Protein AF-A0AAN7FB71-F1 (afdb_monomer_lite)

pLDDT: mean 73.24, std 22.81, range [31.92, 98.75]

Radius of gyration: 42.8 Å; chains: 1; bounding box: 85×49×136 Å

Structure (mmCIF, N/CA/C/O backbone):
data_AF-A0AAN7FB71-F1
#
_entry.id   AF-A0AAN7FB71-F1
#
loop_
_atom_site.group_PDB
_atom_site.id
_atom_site.type_symbol
_atom_site.label_atom_id
_atom_site.label_alt_id
_atom_site.label_comp_id
_atom_site.label_asym_id
_atom_site.label_entity_id
_atom_site.label_seq_id
_atom_site.pdbx_PDB_ins_code
_atom_site.Cartn_x
_atom_site.Cartn_y
_atom_site.Cartn_z
_atom_site.occupancy
_atom_site.B_iso_or_equiv
_atom_site.auth_seq_id
_atom_site.auth_comp_id
_atom_site.auth_asym_id
_atom_site.auth_atom_id
_atom_site.pdbx_PDB_model_num
ATOM 1 N N . MET A 1 1 ? 18.360 18.507 33.172 1.00 38.22 1 MET A N 1
ATOM 2 C CA . MET A 1 1 ? 19.198 18.431 31.958 1.00 38.22 1 MET A CA 1
ATOM 3 C C . MET A 1 1 ? 18.425 19.108 30.844 1.00 38.22 1 MET A C 1
ATOM 5 O O . MET A 1 1 ? 17.329 18.659 30.546 1.00 38.22 1 MET A O 1
ATOM 9 N N . ASN A 1 2 ? 18.957 20.218 30.333 1.00 41.84 2 ASN A N 1
ATOM 10 C CA . ASN A 1 2 ? 18.522 20.851 29.086 1.00 41.84 2 ASN A CA 1
ATOM 11 C C . ASN A 1 2 ? 19.069 20.066 27.888 1.00 41.84 2 ASN A C 1
ATOM 13 O O . ASN A 1 2 ? 20.168 19.528 28.014 1.00 41.84 2 ASN A O 1
ATOM 17 N N . ILE A 1 3 ? 18.325 20.081 26.776 1.00 42.59 3 ILE A N 1
ATOM 18 C CA . ILE A 1 3 ? 18.750 20.102 25.354 1.00 42.59 3 ILE A CA 1
ATOM 19 C C . ILE A 1 3 ? 17.437 20.123 24.542 1.00 42.59 3 ILE A C 1
ATOM 21 O O . ILE A 1 3 ? 16.641 19.196 24.638 1.00 42.59 3 ILE A O 1
ATOM 25 N N . ASP A 1 4 ? 16.986 21.324 24.163 1.00 40.19 4 ASP A N 1
ATOM 26 C CA . ASP A 1 4 ? 17.083 21.943 22.818 1.00 40.19 4 ASP A CA 1
ATOM 27 C C . ASP A 1 4 ? 15.972 21.435 21.877 1.00 40.19 4 ASP A C 1
ATOM 29 O O . ASP A 1 4 ? 15.922 20.263 21.532 1.00 40.19 4 ASP A O 1
ATOM 33 N N . LYS A 1 5 ? 14.914 22.219 21.618 1.00 46.44 5 LYS A N 1
ATOM 34 C CA . LYS A 1 5 ? 14.829 23.366 20.685 1.00 46.44 5 LYS A CA 1
ATOM 35 C C . LYS A 1 5 ? 15.002 22.916 19.229 1.00 46.44 5 LYS A C 1
ATOM 37 O O . LYS A 1 5 ? 16.103 22.536 18.865 1.00 46.44 5 LYS A O 1
ATOM 42 N N . VAL A 1 6 ? 13.942 23.060 18.419 1.00 39.25 6 VAL A N 1
ATOM 43 C CA . VAL A 1 6 ? 13.937 23.667 17.064 1.00 39.25 6 VAL A CA 1
ATOM 44 C C . VAL A 1 6 ? 12.492 23.699 16.511 1.00 39.25 6 VAL A C 1
ATOM 46 O O . VAL A 1 6 ? 11.899 22.673 16.205 1.00 39.25 6 VAL A O 1
ATOM 49 N N . THR A 1 7 ? 11.970 24.934 16.472 1.00 38.84 7 THR A N 1
ATOM 50 C CA . THR A 1 7 ? 11.004 25.565 15.540 1.00 38.84 7 THR A CA 1
ATOM 51 C C . THR A 1 7 ? 9.645 24.919 15.247 1.00 38.84 7 THR A C 1
ATOM 53 O O . THR A 1 7 ? 9.520 24.064 14.375 1.00 38.84 7 THR A O 1
ATOM 56 N N . GLU A 1 8 ? 8.614 25.492 15.878 1.00 36.41 8 GLU A N 1
ATOM 57 C CA . GLU A 1 8 ? 7.291 25.709 15.279 1.00 36.41 8 GLU A CA 1
ATOM 58 C C . GLU A 1 8 ? 7.409 26.698 14.108 1.00 36.41 8 GLU A C 1
ATOM 60 O O . GLU A 1 8 ? 7.998 27.770 14.265 1.00 36.41 8 GLU A O 1
ATOM 65 N N . ASP A 1 9 ? 6.831 26.343 12.962 1.00 36.66 9 ASP A N 1
ATOM 66 C CA . ASP A 1 9 ? 6.458 27.280 11.902 1.00 36.66 9 ASP A CA 1
ATOM 67 C C . ASP A 1 9 ? 4.937 27.164 11.734 1.00 36.66 9 ASP A C 1
ATOM 69 O O . ASP A 1 9 ? 4.402 26.084 11.468 1.00 36.66 9 ASP A O 1
ATOM 73 N N . THR A 1 10 ? 4.246 28.265 12.013 1.00 37.69 10 THR A N 1
ATOM 74 C CA . THR A 1 10 ? 2.787 28.380 12.117 1.00 37.69 10 THR A CA 1
ATOM 75 C C . THR A 1 10 ? 2.282 29.303 11.014 1.00 37.69 10 THR A C 1
ATOM 77 O O . THR A 1 10 ? 2.886 30.348 10.779 1.00 37.69 10 THR A O 1
ATOM 80 N N . ALA A 1 11 ? 1.093 28.970 10.489 1.00 34.91 11 ALA A N 1
ATOM 81 C CA . ALA A 1 11 ? 0.208 29.777 9.632 1.00 34.91 11 ALA A CA 1
ATOM 82 C C . ALA A 1 11 ? 0.559 29.744 8.129 1.00 34.91 11 ALA A C 1
ATOM 84 O O . ALA A 1 11 ? 1.715 29.819 7.745 1.00 34.91 11 ALA A O 1
ATOM 85 N N . ASP A 1 12 ? -0.362 29.688 7.172 1.00 34.50 12 ASP A N 1
ATOM 86 C CA . ASP A 1 12 ? -1.825 29.611 7.131 1.00 34.50 12 ASP A CA 1
ATOM 87 C C . ASP A 1 12 ? -2.181 29.405 5.644 1.00 34.50 12 ASP A C 1
ATOM 89 O O . ASP A 1 12 ? -1.415 29.842 4.780 1.00 34.50 12 ASP A O 1
ATOM 93 N N . GLY A 1 13 ? -3.342 28.833 5.309 1.00 32.97 13 GLY A N 1
ATOM 94 C CA . GLY A 1 13 ? -3.822 28.933 3.921 1.00 32.97 13 GLY A CA 1
ATOM 95 C C . GLY A 1 13 ? -4.709 27.822 3.380 1.00 32.97 13 GLY A C 1
ATOM 96 O O . GLY A 1 13 ? -4.460 27.323 2.286 1.00 32.97 13 GLY A O 1
ATOM 97 N N . THR A 1 14 ? -5.781 27.471 4.085 1.00 39.38 14 THR A N 1
ATOM 98 C CA . THR A 1 14 ? -6.936 26.812 3.446 1.00 39.38 14 THR A CA 1
ATOM 99 C C . THR A 1 14 ? -7.737 27.857 2.656 1.00 39.38 14 THR A C 1
ATOM 101 O O . THR A 1 14 ? -7.909 28.973 3.148 1.00 39.38 14 THR A O 1
ATOM 104 N N . PRO A 1 15 ? -8.367 27.489 1.528 1.00 39.28 15 PRO A N 1
ATOM 105 C CA . PRO A 1 15 ? -9.715 27.973 1.276 1.00 39.28 15 PRO A CA 1
ATOM 106 C C . PRO A 1 15 ? -10.697 26.812 1.140 1.00 39.28 15 PRO A C 1
ATOM 108 O O . PRO A 1 15 ? -10.549 25.893 0.339 1.00 39.28 15 PRO A O 1
ATOM 111 N N . ASN A 1 16 ? -11.712 26.906 1.987 1.00 34.50 16 ASN A N 1
ATOM 112 C CA . ASN A 1 16 ? -12.868 26.043 2.110 1.00 34.50 16 ASN A CA 1
ATOM 113 C C . ASN A 1 16 ? -13.888 26.301 0.980 1.00 34.50 16 ASN A C 1
ATOM 115 O O . ASN A 1 16 ? -14.091 27.447 0.580 1.00 34.50 16 ASN A O 1
ATOM 119 N N . LYS A 1 17 ? -14.633 25.235 0.657 1.00 38.91 17 LYS A N 1
ATOM 120 C CA . LYS A 1 17 ? -16.044 25.202 0.228 1.00 38.91 17 LYS A CA 1
ATOM 121 C C . LYS A 1 17 ? -16.361 25.321 -1.269 1.00 38.91 17 LYS A C 1
ATOM 123 O O . LYS A 1 17 ? -16.368 26.412 -1.825 1.00 38.91 17 LYS A O 1
ATOM 128 N N . GLN A 1 18 ? -16.830 24.208 -1.844 1.00 33.72 18 GLN A N 1
ATOM 129 C CA . GLN A 1 18 ? -18.228 24.074 -2.287 1.00 33.72 18 GLN A CA 1
ATOM 130 C C . GLN A 1 18 ? -18.602 22.594 -2.506 1.00 33.72 18 GLN A C 1
ATOM 132 O O . GLN A 1 18 ? -17.902 21.862 -3.199 1.00 33.72 18 GLN A O 1
ATOM 137 N N . GLU A 1 19 ? -19.689 22.180 -1.853 1.00 36.22 19 GLU A N 1
ATOM 138 C CA . GLU A 1 19 ? -20.333 20.863 -1.922 1.00 36.22 19 GLU A CA 1
ATOM 139 C C . GLU A 1 19 ? -21.148 20.704 -3.225 1.00 36.22 19 GLU A C 1
ATOM 141 O O . GLU A 1 19 ? -21.900 21.608 -3.580 1.00 36.22 19 GLU A O 1
ATOM 146 N N . GLU A 1 20 ? -20.939 19.559 -3.892 1.00 36.47 20 GLU A N 1
ATOM 147 C CA . GLU A 1 20 ? -21.869 18.624 -4.576 1.00 36.47 20 GLU A CA 1
ATOM 148 C C . GLU A 1 20 ? -23.082 19.112 -5.422 1.00 36.47 20 GLU A C 1
ATOM 150 O O . GLU A 1 20 ? -23.773 20.074 -5.094 1.00 36.47 20 GLU A O 1
ATOM 155 N N . PRO A 1 21 ? -23.403 18.391 -6.523 1.00 38.28 21 PRO A N 1
ATOM 156 C CA . PRO A 1 21 ? -24.260 17.212 -6.365 1.00 38.28 21 PRO A CA 1
ATOM 157 C C . PRO A 1 21 ? -23.782 15.942 -7.085 1.00 38.28 21 PRO A C 1
ATOM 159 O O . PRO A 1 21 ? -23.368 15.951 -8.245 1.00 38.28 21 PRO A O 1
ATOM 162 N N . LEU A 1 22 ? -23.943 14.844 -6.348 1.00 42.88 22 LEU A N 1
ATOM 163 C CA . LEU A 1 22 ? -24.247 13.478 -6.767 1.00 42.88 22 LEU A CA 1
ATOM 164 C C . LEU A 1 22 ? -24.904 13.385 -8.166 1.00 42.88 22 LEU A C 1
ATOM 166 O O . LEU A 1 22 ? -26.004 13.898 -8.376 1.00 42.88 22 LEU A O 1
ATOM 170 N N . ILE A 1 23 ? -24.262 12.676 -9.101 1.00 31.92 23 ILE A N 1
ATOM 171 C CA . ILE A 1 23 ? -24.917 12.136 -10.300 1.00 31.92 23 ILE A CA 1
ATOM 172 C C . ILE A 1 23 ? -24.751 10.619 -10.270 1.00 31.92 23 ILE A C 1
ATOM 174 O O . ILE A 1 23 ? -23.651 10.084 -10.390 1.00 31.92 23 ILE A O 1
ATOM 178 N N . GLU A 1 24 ? -25.891 9.969 -10.066 1.00 34.81 24 GLU A N 1
ATOM 179 C CA . GLU A 1 24 ? -26.141 8.540 -10.200 1.00 34.81 24 GLU A CA 1
ATOM 180 C C . GLU A 1 24 ? -25.687 7.982 -11.556 1.00 34.81 24 GLU A C 1
ATOM 182 O O . GLU A 1 24 ? -25.848 8.609 -12.603 1.00 34.81 24 GLU A O 1
ATOM 187 N N . GLU A 1 25 ? -25.144 6.767 -11.472 1.00 45.75 25 GLU A N 1
ATOM 188 C CA . GLU A 1 25 ? -24.952 5.751 -12.506 1.00 45.75 25 GLU A CA 1
ATOM 189 C C . GLU A 1 25 ? -25.093 6.161 -13.979 1.00 45.75 25 GLU A C 1
ATOM 191 O O . GLU A 1 25 ? -26.185 6.335 -14.525 1.00 45.75 25 GLU A O 1
ATOM 196 N N . LYS A 1 26 ? -23.981 6.011 -14.703 1.00 37.88 26 LYS A N 1
ATOM 197 C CA . LYS A 1 26 ? -24.044 5.364 -16.011 1.00 37.88 26 LYS A CA 1
ATOM 198 C C . LYS A 1 26 ? -22.823 4.488 -16.229 1.00 37.88 26 LYS A C 1
ATOM 200 O O . LYS A 1 26 ? -21.703 4.967 -16.376 1.00 37.88 26 LYS A O 1
ATOM 205 N N . ALA A 1 27 ? -23.076 3.186 -16.285 1.00 47.25 27 ALA A N 1
ATOM 206 C CA . ALA A 1 27 ? -22.166 2.133 -16.714 1.00 47.25 27 ALA A CA 1
ATOM 207 C C . ALA A 1 27 ? -21.764 2.281 -18.202 1.00 47.25 27 ALA A C 1
ATOM 209 O O . ALA A 1 27 ? -22.043 1.408 -19.019 1.00 47.25 27 ALA A O 1
ATOM 210 N N . GLN A 1 28 ? -21.151 3.409 -18.576 1.00 44.38 28 GLN A N 1
ATOM 211 C CA . GLN A 1 28 ? -20.664 3.686 -19.935 1.00 44.38 28 GLN A CA 1
ATOM 212 C C . GLN A 1 28 ? -19.147 3.928 -20.003 1.00 44.38 28 GLN A C 1
ATOM 214 O O . GLN A 1 28 ? -18.588 3.903 -21.094 1.00 44.38 28 GLN A O 1
ATOM 219 N N . ASP A 1 29 ? -18.458 4.083 -18.869 1.00 48.03 29 ASP A N 1
ATOM 220 C CA . ASP A 1 29 ? -17.053 4.528 -18.860 1.00 48.03 29 ASP A CA 1
ATOM 221 C C . ASP A 1 29 ? -16.023 3.376 -18.854 1.00 48.03 29 ASP A C 1
ATOM 223 O O . ASP A 1 29 ? -14.838 3.544 -19.156 1.00 48.03 29 ASP A O 1
ATOM 227 N N . SER A 1 30 ? -16.460 2.148 -18.565 1.00 54.56 30 SER A N 1
ATOM 228 C CA . SER A 1 30 ? -15.583 0.969 -18.581 1.00 54.56 30 SER A CA 1
ATOM 229 C C . SER A 1 30 ? -15.221 0.529 -20.003 1.00 54.56 30 SER A C 1
ATOM 231 O O . SER A 1 30 ? -14.120 0.032 -20.236 1.00 54.56 30 SER A O 1
ATOM 233 N N . THR A 1 31 ? -16.111 0.742 -20.978 1.00 53.38 31 THR A N 1
ATOM 234 C CA . THR A 1 31 ? -15.874 0.359 -22.378 1.00 53.38 31 THR A CA 1
ATOM 235 C C . THR A 1 31 ? -14.941 1.343 -23.080 1.00 53.38 31 THR A C 1
ATOM 237 O O . THR A 1 31 ? -14.039 0.922 -23.802 1.00 53.38 31 THR A O 1
ATOM 240 N N . GLU A 1 32 ? -15.087 2.646 -22.830 1.00 55.19 32 GLU A N 1
ATOM 241 C CA . GLU A 1 32 ? -14.226 3.668 -23.438 1.00 55.19 32 GLU A CA 1
ATOM 242 C C . GLU A 1 32 ? -12.811 3.653 -22.847 1.00 55.19 32 GLU A C 1
ATOM 244 O O . GLU A 1 32 ? -11.827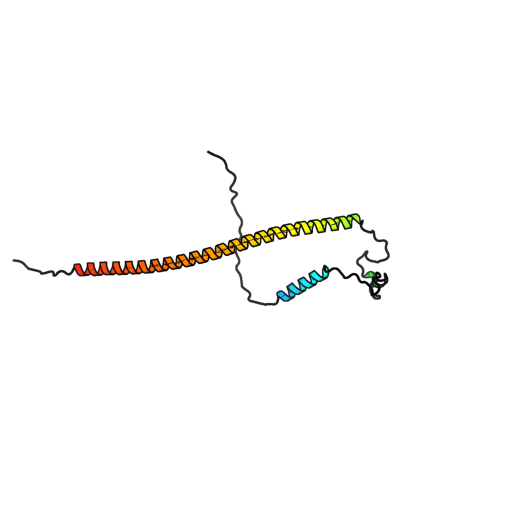 3.703 -23.590 1.00 55.19 32 GLU A O 1
ATOM 249 N N . SER A 1 33 ? -12.679 3.488 -21.527 1.00 58.16 33 SER A N 1
ATOM 250 C CA . SER A 1 33 ? -11.372 3.328 -20.875 1.00 58.16 33 SER A CA 1
ATOM 251 C C . SER A 1 33 ? -10.662 2.029 -21.289 1.00 58.16 33 SER A C 1
ATOM 253 O O . SER A 1 33 ? -9.449 2.044 -21.522 1.00 58.16 33 SER A O 1
ATOM 255 N N . SER A 1 34 ? -11.405 0.930 -21.476 1.00 63.25 34 SER A N 1
ATOM 256 C CA . SER A 1 34 ? -10.889 -0.340 -22.008 1.00 63.25 34 SER A CA 1
ATOM 257 C C . SER A 1 34 ? -10.424 -0.207 -23.462 1.00 63.25 34 SER A C 1
ATOM 259 O O . SER A 1 34 ? -9.284 -0.559 -23.763 1.00 63.25 34 SER A O 1
ATOM 261 N N . MET A 1 35 ? -11.218 0.418 -24.339 1.00 61.81 35 MET A N 1
ATOM 262 C CA . MET A 1 35 ? -10.834 0.664 -25.735 1.00 61.81 35 MET A CA 1
ATOM 263 C C . MET A 1 35 ? -9.634 1.611 -25.864 1.00 61.81 35 MET A C 1
ATOM 265 O O . MET A 1 35 ? -8.763 1.406 -26.711 1.00 61.81 35 MET A O 1
ATOM 269 N N . LEU A 1 36 ? -9.540 2.644 -25.019 1.00 59.69 36 LEU A N 1
ATOM 270 C CA . LEU A 1 36 ? -8.367 3.520 -24.968 1.00 59.69 36 LEU A CA 1
ATOM 271 C C . LEU A 1 36 ? -7.126 2.787 -24.448 1.00 59.69 36 LEU A C 1
ATOM 273 O O . LEU A 1 36 ? -6.020 3.093 -24.894 1.00 59.69 36 LEU A O 1
ATOM 277 N N . SER A 1 37 ? -7.292 1.847 -23.517 1.00 74.81 37 SER A N 1
ATOM 278 C CA . SER A 1 37 ? -6.216 1.000 -22.996 1.00 74.81 37 SER A CA 1
ATOM 279 C C . SER A 1 37 ? -5.726 0.010 -24.053 1.00 74.81 37 SER A C 1
ATOM 281 O O . SER A 1 37 ? -4.525 -0.050 -24.309 1.00 74.81 37 SER A O 1
ATOM 283 N N . GLU A 1 38 ? -6.629 -0.682 -24.751 1.00 78.94 38 GLU A N 1
ATOM 284 C CA . GLU A 1 38 ? -6.296 -1.584 -25.862 1.00 78.94 38 GLU A CA 1
ATOM 285 C C . GLU A 1 38 ? -5.627 -0.839 -27.016 1.00 78.94 38 GLU A C 1
ATOM 287 O O . GLU A 1 38 ? -4.572 -1.254 -27.494 1.00 78.94 38 GLU A O 1
ATOM 292 N N . ARG A 1 39 ? -6.162 0.323 -27.410 1.00 74.00 39 ARG A N 1
ATOM 293 C CA . ARG A 1 39 ? -5.558 1.152 -28.458 1.00 74.00 39 ARG A CA 1
ATOM 294 C C . ARG A 1 39 ? -4.174 1.664 -28.063 1.00 74.00 39 ARG A C 1
ATOM 296 O O . ARG A 1 39 ? -3.298 1.743 -28.917 1.00 74.00 39 ARG A O 1
ATOM 303 N N . ARG A 1 40 ? -3.954 2.009 -26.788 1.00 78.56 40 ARG A N 1
ATOM 304 C CA . ARG A 1 40 ? -2.618 2.366 -26.285 1.00 78.56 40 ARG A CA 1
ATOM 305 C C . ARG A 1 40 ? -1.689 1.155 -26.284 1.00 78.56 40 ARG A C 1
ATOM 307 O O . ARG A 1 40 ? -0.557 1.296 -26.726 1.00 78.56 40 ARG A O 1
ATOM 314 N N . LYS A 1 41 ? -2.154 -0.024 -25.860 1.00 76.75 41 LYS A N 1
ATOM 315 C CA . LYS A 1 41 ? -1.365 -1.267 -25.869 1.00 76.75 41 LYS A CA 1
ATOM 316 C C . LYS A 1 41 ? -0.948 -1.682 -27.283 1.00 76.75 41 LYS A C 1
ATOM 318 O O . LYS A 1 41 ? 0.225 -1.977 -27.481 1.00 76.75 41 LYS A O 1
ATOM 323 N N . ALA A 1 42 ? -1.838 -1.581 -28.269 1.00 76.62 42 ALA A N 1
ATOM 324 C CA . ALA A 1 42 ? -1.553 -1.919 -29.668 1.00 76.62 42 ALA A CA 1
ATOM 325 C C . ALA A 1 42 ? -0.459 -1.042 -30.315 1.00 76.62 42 ALA A C 1
ATOM 327 O O . ALA A 1 42 ? 0.165 -1.448 -31.289 1.00 76.62 42 ALA A O 1
ATOM 328 N N . LEU A 1 43 ? -0.194 0.159 -29.783 1.00 75.56 43 LEU A N 1
ATOM 329 C CA . LEU A 1 43 ? 0.888 1.027 -30.271 1.00 75.56 43 LEU A CA 1
ATOM 330 C C . LEU A 1 43 ? 2.278 0.597 -29.788 1.00 75.56 43 LEU A C 1
ATOM 332 O O . LEU A 1 43 ? 3.277 0.980 -30.397 1.00 75.56 43 LEU A O 1
ATOM 336 N N . PHE A 1 44 ? 2.343 -0.153 -28.689 1.00 72.00 44 PHE A N 1
ATOM 337 C CA . PHE A 1 44 ? 3.592 -0.626 -28.090 1.00 72.00 44 PHE A CA 1
ATOM 338 C C . PHE A 1 44 ? 3.759 -2.144 -28.196 1.00 72.00 44 PHE A C 1
ATOM 340 O O . PHE A 1 44 ? 4.801 -2.667 -27.801 1.00 72.00 44 PHE A O 1
ATOM 347 N N . GLU A 1 45 ? 2.764 -2.846 -28.740 1.00 77.50 45 GLU A N 1
ATOM 348 C CA . GLU A 1 45 ? 2.889 -4.247 -29.109 1.00 77.50 45 GLU A CA 1
ATOM 349 C C . GLU A 1 45 ? 3.965 -4.385 -30.200 1.00 77.50 45 GLU A C 1
ATOM 351 O O . GLU A 1 45 ? 3.911 -3.677 -31.214 1.00 77.50 45 GLU A O 1
ATOM 356 N N . PRO A 1 46 ? 4.989 -5.235 -29.996 1.00 70.81 46 PRO A N 1
ATOM 357 C CA . PRO A 1 46 ? 6.042 -5.416 -30.980 1.00 70.81 46 PRO A CA 1
ATOM 358 C C . PRO A 1 46 ? 5.444 -5.873 -32.309 1.00 70.81 46 PRO A C 1
ATOM 360 O O . PRO A 1 46 ? 4.909 -6.974 -32.401 1.00 70.81 46 PRO A O 1
ATOM 363 N N . LEU A 1 47 ? 5.550 -5.029 -33.341 1.00 64.06 47 LEU A N 1
ATOM 364 C CA . LEU A 1 47 ? 5.121 -5.393 -34.688 1.00 64.06 47 LEU A CA 1
ATOM 365 C C . LEU A 1 47 ? 5.824 -6.687 -35.086 1.00 64.06 47 LEU A C 1
ATOM 367 O O . LEU A 1 47 ? 7.060 -6.751 -35.072 1.00 64.06 47 LEU A O 1
ATOM 371 N N . GLU A 1 48 ? 5.035 -7.705 -35.425 1.00 69.69 48 GLU A N 1
ATOM 372 C CA . GLU A 1 48 ? 5.590 -8.992 -35.808 1.00 69.69 48 GLU A CA 1
ATOM 373 C C . GLU A 1 48 ? 6.588 -8.802 -36.957 1.00 69.69 48 GLU A C 1
ATOM 375 O O . GLU A 1 48 ? 6.311 -8.066 -37.917 1.00 69.69 48 GLU A O 1
ATOM 380 N N . PRO A 1 49 ? 7.771 -9.438 -36.888 1.00 57.75 49 PRO A N 1
ATOM 381 C CA . PRO A 1 49 ? 8.680 -9.452 -38.013 1.00 57.75 49 PRO A CA 1
ATOM 382 C C . PRO A 1 49 ? 7.934 -10.064 -39.195 1.00 57.75 49 PRO A C 1
ATOM 384 O O . PRO A 1 49 ? 7.625 -11.251 -39.183 1.00 57.75 49 PRO A O 1
ATOM 387 N N . VAL A 1 50 ? 7.635 -9.255 -40.212 1.00 58.19 50 VAL A N 1
ATOM 388 C CA . VAL A 1 50 ? 7.006 -9.734 -41.445 1.00 58.19 50 VAL A CA 1
ATOM 389 C C . VAL A 1 50 ? 7.995 -10.704 -42.089 1.00 58.19 50 VAL A C 1
ATOM 391 O O . VAL A 1 50 ? 8.929 -10.294 -42.768 1.00 58.19 50 VAL A O 1
ATOM 394 N N . MET A 1 51 ? 7.880 -11.994 -41.792 1.00 53.06 51 MET A N 1
ATOM 395 C CA . MET A 1 51 ? 8.652 -13.058 -42.417 1.00 53.06 51 MET A CA 1
ATOM 396 C C . MET A 1 51 ? 7.743 -13.659 -43.476 1.00 53.06 51 MET A C 1
ATOM 398 O O . MET A 1 51 ? 6.642 -14.115 -43.182 1.00 53.06 51 MET A O 1
ATOM 402 N N . ASN A 1 52 ? 8.177 -13.645 -44.734 1.00 56.53 52 ASN A N 1
ATOM 403 C CA . ASN A 1 52 ? 7.511 -14.486 -45.718 1.00 56.53 52 ASN A CA 1
ATOM 404 C C . ASN A 1 52 ? 7.792 -15.963 -45.380 1.00 56.53 52 ASN A C 1
ATOM 406 O O . ASN A 1 52 ? 8.761 -16.285 -44.691 1.00 56.53 52 ASN A O 1
ATOM 410 N N . ILE A 1 53 ? 6.944 -16.856 -45.891 1.00 58.97 53 ILE A N 1
ATOM 411 C CA . ILE A 1 53 ? 6.938 -18.319 -45.687 1.00 58.97 53 ILE A CA 1
ATOM 412 C C . ILE A 1 53 ? 8.289 -19.044 -45.884 1.00 58.97 53 ILE A C 1
ATOM 414 O O . ILE A 1 53 ? 8.406 -20.213 -45.539 1.00 58.97 53 ILE A O 1
ATOM 418 N N . ASN A 1 54 ? 9.319 -18.359 -46.392 1.00 54.62 54 ASN A N 1
ATOM 419 C CA . ASN A 1 54 ? 10.662 -18.893 -46.623 1.00 54.62 54 ASN A CA 1
ATOM 420 C C . ASN A 1 54 ? 11.724 -18.343 -45.647 1.00 54.62 54 ASN A C 1
ATOM 422 O O . ASN A 1 54 ? 12.919 -18.499 -45.893 1.00 54.62 54 ASN A O 1
ATOM 426 N N . GLY A 1 55 ? 11.328 -17.650 -44.572 1.00 60.91 55 GLY A N 1
ATOM 427 C CA . GLY A 1 55 ? 12.249 -17.137 -43.549 1.00 60.91 55 GLY A CA 1
ATOM 428 C C . GLY A 1 55 ? 13.203 -16.035 -44.034 1.00 60.91 55 GLY A C 1
ATOM 429 O O . GLY A 1 55 ? 14.160 -15.690 -43.339 1.00 60.91 55 GLY A O 1
ATOM 430 N N . ARG A 1 56 ? 12.966 -15.461 -45.223 1.00 60.22 56 ARG A N 1
ATOM 431 C CA . ARG A 1 56 ? 13.777 -14.384 -45.803 1.00 60.22 56 ARG A CA 1
ATOM 432 C C . ARG A 1 56 ? 13.100 -13.043 -45.530 1.00 60.22 56 ARG A C 1
ATOM 434 O O . ARG A 1 56 ? 11.899 -12.894 -45.720 1.00 60.22 56 ARG A O 1
ATOM 441 N N . ARG A 1 57 ? 13.873 -12.031 -45.124 1.00 55.97 57 ARG A N 1
ATOM 442 C CA . ARG A 1 57 ? 13.370 -10.652 -44.990 1.00 55.97 57 ARG A CA 1
ATOM 443 C C . ARG A 1 57 ? 12.615 -10.261 -46.280 1.00 55.97 57 ARG A C 1
ATOM 445 O O . ARG A 1 57 ? 13.179 -10.488 -47.357 1.00 55.97 57 ARG A O 1
ATOM 452 N N . PRO A 1 58 ? 11.379 -9.730 -46.212 1.00 55.75 58 PRO A N 1
ATOM 453 C CA . PRO A 1 58 ? 10.628 -9.305 -47.386 1.00 55.75 58 PRO A CA 1
ATOM 454 C C . PRO A 1 58 ? 11.497 -8.391 -48.243 1.00 55.75 58 PRO A C 1
ATOM 456 O O . PRO A 1 58 ? 12.206 -7.530 -47.712 1.00 55.75 58 PRO A O 1
ATOM 459 N N . SER A 1 59 ? 11.492 -8.615 -49.559 1.00 55.22 59 SER A N 1
ATOM 460 C CA . SER A 1 59 ? 12.196 -7.744 -50.501 1.00 55.22 59 SER A CA 1
ATOM 461 C C . SER A 1 59 ? 11.764 -6.291 -50.275 1.00 55.22 59 SER A C 1
ATOM 463 O O . SER A 1 59 ? 10.611 -6.035 -49.928 1.00 55.22 59 SER A O 1
ATOM 465 N N . ALA A 1 60 ? 12.687 -5.346 -50.485 1.00 55.94 60 ALA A N 1
ATOM 466 C CA . ALA A 1 60 ? 12.521 -3.911 -50.209 1.00 55.94 60 ALA A CA 1
ATOM 467 C C . ALA A 1 60 ? 11.287 -3.255 -50.871 1.00 55.94 60 ALA A C 1
ATOM 469 O O . ALA A 1 60 ? 10.931 -2.135 -50.526 1.00 55.94 60 ALA A O 1
ATOM 470 N N . GLU A 1 61 ? 10.629 -3.969 -51.780 1.00 56.25 61 GLU A N 1
ATOM 471 C CA . GLU A 1 61 ? 9.397 -3.613 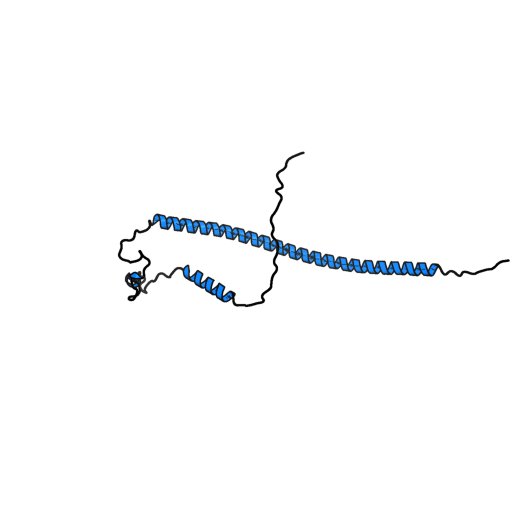-52.480 1.00 56.25 61 GLU A CA 1
ATOM 472 C C . GLU A 1 61 ? 8.146 -3.650 -51.579 1.00 56.25 61 GLU A C 1
ATOM 474 O O . GLU A 1 61 ? 7.233 -2.863 -51.781 1.00 56.25 61 GLU A O 1
ATOM 479 N N . SER A 1 62 ? 8.126 -4.476 -50.520 1.00 57.34 62 SER A N 1
ATOM 480 C CA . SER A 1 62 ? 7.038 -4.495 -49.517 1.00 57.34 62 SER A CA 1
ATOM 481 C C . SER A 1 62 ? 7.124 -3.347 -48.501 1.00 57.34 62 SER A C 1
ATOM 483 O O . SER A 1 62 ? 6.178 -3.120 -47.752 1.00 57.34 62 SER A O 1
ATOM 485 N N . LEU A 1 63 ? 8.272 -2.665 -48.434 1.00 57.53 63 LEU A N 1
ATOM 486 C CA . LEU A 1 63 ? 8.486 -1.469 -47.611 1.00 57.53 63 LEU A CA 1
ATOM 487 C C . LEU A 1 63 ? 8.215 -0.181 -48.398 1.00 57.53 63 LEU A C 1
ATOM 489 O O . LEU A 1 63 ? 8.378 0.914 -47.856 1.00 57.53 63 LEU A O 1
ATOM 493 N N . LEU A 1 64 ? 7.860 -0.302 -49.679 1.00 60.28 64 LEU A N 1
ATOM 494 C CA . LEU A 1 64 ? 7.416 0.833 -50.463 1.00 60.28 64 LEU A CA 1
ATOM 495 C C . LEU A 1 64 ? 6.000 1.194 -50.020 1.00 60.28 64 LEU A C 1
ATOM 497 O O . LEU A 1 64 ? 5.195 0.305 -49.726 1.00 60.28 64 LEU A O 1
ATOM 501 N N . PRO A 1 65 ? 5.687 2.492 -49.930 1.00 62.72 65 PRO A N 1
ATOM 502 C CA . PRO A 1 65 ? 4.322 2.889 -49.671 1.00 62.72 65 PRO A CA 1
ATOM 503 C C . PRO A 1 65 ? 3.416 2.393 -50.818 1.00 62.72 65 PRO A C 1
ATOM 505 O O . PRO A 1 65 ? 3.918 2.117 -51.914 1.00 62.72 65 PRO A O 1
ATOM 508 N N . PRO A 1 66 ? 2.098 2.251 -50.576 1.00 67.12 66 PRO A N 1
ATOM 509 C CA . PRO A 1 66 ? 1.143 1.818 -51.591 1.00 67.12 66 PRO A CA 1
ATOM 510 C C . PRO A 1 66 ? 1.334 2.579 -52.913 1.00 67.12 66 PRO A C 1
ATOM 512 O O . PRO A 1 66 ? 1.713 3.747 -52.873 1.00 67.12 66 PRO A O 1
ATOM 515 N N . PRO A 1 67 ? 1.063 1.965 -54.076 1.00 65.00 67 PRO A N 1
ATOM 516 C CA . PRO A 1 67 ? 1.323 2.569 -55.389 1.00 65.00 67 PRO A CA 1
ATOM 517 C C . PRO A 1 67 ? 0.630 3.927 -55.610 1.00 65.00 67 PRO A C 1
ATOM 519 O O . PRO A 1 67 ? 1.119 4.733 -56.397 1.00 65.00 67 PRO A O 1
ATOM 522 N N . ASP A 1 68 ? -0.441 4.208 -54.863 1.00 66.19 68 ASP A N 1
ATOM 523 C CA . ASP A 1 68 ? -1.184 5.475 -54.895 1.00 66.19 68 ASP A CA 1
ATOM 524 C C . ASP A 1 68 ? -0.694 6.500 -53.850 1.00 66.19 68 ASP A C 1
ATOM 526 O O . ASP A 1 68 ? -1.280 7.571 -53.681 1.00 66.19 68 ASP A O 1
ATOM 530 N N . PHE A 1 69 ? 0.360 6.181 -53.096 1.00 67.94 69 PHE A N 1
ATOM 531 C CA . PHE A 1 69 ? 0.899 7.050 -52.060 1.00 67.94 69 PHE A CA 1
ATOM 532 C C . PHE A 1 69 ? 1.808 8.113 -52.675 1.00 67.94 69 PHE A C 1
ATOM 534 O O . PHE A 1 69 ? 2.968 7.865 -53.022 1.00 67.94 69 PHE A O 1
ATOM 541 N N . ASP A 1 70 ? 1.279 9.330 -52.775 1.00 69.44 70 ASP A N 1
ATOM 542 C CA . ASP A 1 70 ? 2.056 10.473 -53.228 1.00 69.44 70 ASP A CA 1
ATOM 543 C C . ASP A 1 70 ? 3.195 10.759 -52.236 1.00 69.44 70 ASP A C 1
ATOM 545 O O . ASP A 1 70 ? 3.002 11.045 -51.051 1.00 69.44 70 ASP A O 1
ATOM 549 N N . SER A 1 71 ? 4.425 10.697 -52.742 1.00 65.81 71 SER A N 1
ATOM 550 C CA . SER A 1 71 ? 5.634 10.972 -51.969 1.00 65.81 71 SER A CA 1
ATOM 551 C C . SER A 1 71 ? 5.688 12.417 -51.449 1.00 65.81 71 SER A C 1
ATOM 553 O O . SER A 1 71 ? 6.498 12.715 -50.570 1.00 65.81 71 SER A O 1
ATOM 555 N N . THR A 1 72 ? 4.845 13.322 -51.957 1.00 66.81 72 THR A N 1
ATOM 556 C CA . THR A 1 72 ? 4.706 14.691 -51.440 1.00 66.81 72 THR A CA 1
ATOM 557 C C . THR A 1 72 ? 3.927 1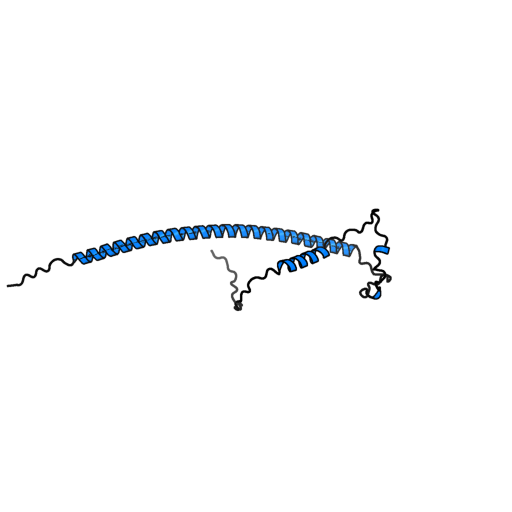4.779 -50.120 1.00 66.81 72 THR A C 1
ATOM 559 O O . THR A 1 72 ? 4.099 15.758 -49.392 1.00 66.81 72 THR A O 1
ATOM 562 N N . ASN A 1 73 ? 3.165 13.742 -49.747 1.00 70.81 73 ASN A N 1
ATOM 563 C CA . ASN A 1 73 ? 2.433 13.671 -48.474 1.00 70.81 73 ASN A CA 1
ATOM 564 C C . ASN A 1 73 ? 3.325 13.335 -47.271 1.00 70.81 73 ASN A C 1
ATOM 566 O O . ASN A 1 73 ? 2.890 13.424 -46.121 1.00 70.81 73 ASN A O 1
ATOM 570 N N . TYR A 1 74 ? 4.579 12.954 -47.511 1.00 66.19 74 TYR A N 1
ATOM 571 C CA . TYR A 1 74 ? 5.553 12.763 -46.450 1.00 66.19 74 TYR A CA 1
ATOM 572 C C . TYR A 1 74 ? 5.844 14.093 -45.732 1.00 66.19 74 TYR A C 1
ATOM 574 O O . TYR A 1 74 ? 6.046 15.116 -46.395 1.00 66.19 74 TYR A O 1
ATOM 582 N N . PRO A 1 75 ? 5.951 14.102 -44.387 1.00 69.50 75 PRO A N 1
ATOM 583 C CA . PRO A 1 75 ? 6.412 15.275 -43.651 1.00 69.50 75 PRO A CA 1
ATOM 584 C C . PRO A 1 75 ? 7.693 15.830 -44.281 1.00 69.50 75 PRO A C 1
ATOM 586 O O . PRO A 1 75 ? 8.572 15.061 -44.678 1.00 69.50 75 PRO A O 1
ATOM 589 N N . LYS A 1 76 ? 7.825 17.156 -44.402 1.00 63.38 76 LYS A N 1
ATOM 590 C CA . LYS A 1 76 ? 9.000 17.785 -45.035 1.00 63.38 76 LYS A CA 1
ATOM 591 C C . LYS A 1 76 ? 10.301 17.156 -44.492 1.00 63.38 76 LYS A C 1
ATOM 593 O O . LYS A 1 76 ? 10.602 17.276 -43.310 1.00 63.38 76 LYS A O 1
ATOM 598 N N . GLY A 1 77 ? 11.053 16.457 -45.355 1.00 63.66 77 GLY A N 1
ATOM 599 C CA . GLY A 1 77 ? 12.275 15.702 -45.000 1.00 63.66 77 GLY A CA 1
ATOM 600 C C . GLY A 1 77 ? 12.164 14.165 -45.052 1.00 63.66 77 GLY A C 1
ATOM 601 O O . GLY A 1 77 ? 13.186 13.474 -45.020 1.00 63.66 77 GLY A O 1
ATOM 602 N N . TRP A 1 78 ? 10.951 13.626 -45.204 1.00 59.91 78 TRP A N 1
ATOM 603 C CA . TRP A 1 78 ? 10.645 12.188 -45.254 1.00 59.91 78 TRP A CA 1
ATOM 604 C C . TRP A 1 78 ? 10.520 11.602 -46.672 1.00 59.91 78 TRP A C 1
ATOM 606 O O . TRP A 1 78 ? 10.332 10.394 -46.818 1.00 59.91 78 TRP A O 1
ATOM 616 N N . LEU A 1 79 ? 10.760 12.395 -47.719 1.00 60.22 79 LEU A N 1
ATOM 617 C CA . LEU A 1 79 ? 10.946 11.881 -49.082 1.00 60.22 79 LEU A CA 1
ATOM 618 C C . LEU A 1 79 ? 12.171 10.960 -49.148 1.00 60.22 79 LEU A C 1
ATOM 620 O O . LEU A 1 79 ? 13.297 11.380 -48.847 1.00 60.22 79 LEU A O 1
ATOM 624 N N . ILE A 1 80 ? 11.943 9.682 -49.456 1.00 59.88 80 ILE A N 1
ATOM 625 C CA . ILE A 1 80 ? 12.998 8.699 -49.720 1.00 59.88 80 ILE A CA 1
ATOM 626 C C . ILE A 1 80 ? 13.716 9.158 -51.004 1.00 59.88 80 ILE A C 1
ATOM 628 O O . ILE A 1 80 ? 13.071 9.414 -52.013 1.00 59.88 80 ILE A O 1
ATOM 632 N N . GLY A 1 81 ? 15.034 9.374 -50.955 1.00 58.06 81 GLY A N 1
ATOM 633 C CA . GLY A 1 81 ? 15.816 9.812 -52.128 1.00 58.06 81 GLY A CA 1
ATOM 634 C C . GLY A 1 81 ? 16.799 10.961 -51.881 1.00 58.06 81 GLY A C 1
ATOM 635 O O . GLY A 1 81 ? 17.775 11.095 -52.614 1.00 58.06 81 GLY A O 1
ATOM 636 N N . LYS A 1 82 ? 16.632 11.750 -50.809 1.00 65.00 82 LYS A N 1
ATOM 637 C CA . LYS A 1 82 ? 17.661 12.702 -50.346 1.00 65.00 82 LYS A CA 1
ATOM 638 C C . LYS A 1 82 ? 18.471 12.052 -49.224 1.00 65.00 82 LYS A C 1
ATOM 640 O O . LYS A 1 82 ? 17.880 11.534 -48.280 1.00 65.00 82 LYS A O 1
ATOM 645 N N . LYS A 1 83 ? 19.809 12.049 -49.324 1.00 64.69 83 LYS A N 1
ATOM 646 C CA . LYS A 1 83 ? 20.714 11.437 -48.329 1.00 64.69 83 LYS A CA 1
ATOM 647 C C . LYS A 1 83 ? 20.404 12.006 -46.936 1.00 64.69 83 LYS A C 1
ATOM 649 O O . LYS A 1 83 ? 20.740 13.154 -46.646 1.00 64.69 83 LYS A O 1
ATOM 654 N N . ARG A 1 84 ? 19.714 11.229 -46.095 1.00 71.62 84 ARG A N 1
ATOM 655 C CA . ARG A 1 84 ? 19.405 11.607 -44.710 1.00 71.62 84 ARG A CA 1
ATOM 656 C C . ARG A 1 84 ? 20.658 11.448 -43.863 1.00 71.62 84 ARG A C 1
ATOM 658 O O . ARG A 1 84 ? 21.445 10.529 -44.084 1.00 71.62 84 ARG A O 1
ATOM 665 N N . LYS A 1 85 ? 20.843 12.341 -42.891 1.00 77.25 85 LYS A N 1
ATOM 666 C CA . LYS A 1 85 ? 21.854 12.136 -41.854 1.00 77.25 85 LYS A CA 1
ATOM 667 C C . LYS A 1 85 ? 21.361 10.992 -40.971 1.00 77.25 85 LYS A C 1
ATOM 669 O O . LYS A 1 85 ? 20.316 11.127 -40.340 1.00 77.25 85 LYS A O 1
ATOM 674 N N . LEU A 1 86 ? 22.069 9.867 -40.977 1.00 79.31 86 LEU A N 1
ATOM 675 C CA . LEU A 1 86 ? 21.848 8.818 -39.987 1.00 79.31 86 LEU A CA 1
ATOM 676 C C . LEU A 1 86 ? 22.213 9.386 -38.610 1.00 79.31 86 LEU A C 1
ATOM 678 O O . LEU A 1 86 ? 23.228 10.074 -38.480 1.00 79.31 86 LEU A O 1
ATOM 682 N N . VAL A 1 87 ? 21.379 9.121 -37.605 1.00 82.94 87 VAL A N 1
ATOM 683 C CA . VAL A 1 87 ? 21.757 9.379 -36.211 1.00 82.94 87 VAL A CA 1
ATOM 684 C C . VAL A 1 87 ? 22.855 8.383 -35.836 1.00 82.94 87 VAL A C 1
ATOM 686 O O . VAL A 1 87 ? 22.878 7.261 -36.342 1.00 82.94 87 VAL A O 1
ATOM 689 N N . ASN A 1 88 ? 23.790 8.808 -34.989 1.00 90.81 88 ASN A N 1
ATOM 690 C CA . ASN A 1 88 ? 24.870 7.948 -34.523 1.00 90.81 88 ASN A CA 1
ATOM 691 C C . ASN A 1 88 ? 24.287 6.758 -33.732 1.00 90.81 88 ASN A C 1
ATOM 693 O O . ASN A 1 88 ? 23.481 6.955 -32.822 1.00 90.81 88 ASN A O 1
ATOM 697 N N . VAL A 1 89 ? 24.691 5.540 -34.098 1.00 90.94 89 VAL A N 1
ATOM 698 C CA . VAL A 1 89 ? 24.212 4.291 -33.486 1.00 90.94 89 VAL A CA 1
ATOM 699 C C . VAL A 1 89 ? 24.495 4.264 -31.981 1.00 90.94 89 VAL A C 1
ATOM 701 O O . VAL A 1 89 ? 23.602 3.907 -31.218 1.00 90.94 89 VAL A O 1
ATOM 704 N N . ASP A 1 90 ? 25.653 4.756 -31.538 1.00 93.94 90 ASP A N 1
ATOM 705 C CA . ASP A 1 90 ? 26.042 4.801 -30.122 1.00 93.94 90 ASP A CA 1
ATOM 706 C C . ASP A 1 90 ? 25.108 5.704 -29.307 1.00 93.94 90 ASP A C 1
ATOM 708 O O . ASP A 1 90 ? 24.784 5.410 -28.157 1.00 93.94 90 ASP A O 1
ATOM 712 N N . VAL A 1 91 ? 24.628 6.800 -29.908 1.00 95.06 91 VAL A N 1
ATOM 713 C CA . VAL A 1 91 ? 23.660 7.701 -29.263 1.00 95.06 91 VAL A CA 1
ATOM 714 C C . VAL A 1 91 ? 22.321 6.992 -29.091 1.00 95.06 91 VAL A C 1
ATOM 716 O O . VAL A 1 91 ? 21.728 7.054 -28.016 1.00 95.06 91 VAL A O 1
ATOM 719 N N . VAL A 1 92 ? 21.862 6.279 -30.121 1.00 94.56 92 VAL A N 1
ATOM 720 C CA . VAL A 1 92 ? 20.606 5.519 -30.069 1.00 94.56 92 VAL A CA 1
ATOM 721 C C . VAL A 1 92 ? 20.696 4.391 -29.037 1.00 94.56 92 VAL A C 1
ATOM 723 O O . VAL A 1 92 ? 19.784 4.221 -28.226 1.00 94.56 92 VAL A O 1
ATOM 726 N N . GLU A 1 93 ? 21.804 3.651 -29.012 1.00 95.56 93 GLU A N 1
ATOM 727 C CA . GLU A 1 93 ? 22.032 2.594 -28.025 1.00 95.56 93 GLU A CA 1
ATOM 728 C C . GLU A 1 93 ? 22.159 3.140 -26.601 1.00 95.56 93 GLU A C 1
ATOM 730 O O . GLU A 1 93 ? 21.622 2.541 -25.667 1.00 95.56 93 GLU A O 1
ATOM 735 N N . SER A 1 94 ? 22.812 4.291 -26.423 1.00 97.12 94 SER A N 1
ATOM 736 C CA . SER A 1 94 ? 22.901 4.978 -25.133 1.00 97.12 94 SER A CA 1
ATOM 737 C C . SER A 1 94 ? 21.520 5.401 -24.629 1.00 97.12 94 SER A C 1
ATOM 739 O O . SER A 1 94 ? 21.153 5.073 -23.502 1.00 97.12 94 SER A O 1
ATOM 741 N N . MET A 1 95 ? 20.694 6.018 -25.483 1.00 97.31 95 MET A N 1
ATOM 742 C CA . MET A 1 95 ? 19.314 6.376 -25.131 1.00 97.31 95 MET A CA 1
ATOM 743 C C . MET A 1 95 ? 18.487 5.149 -24.743 1.00 97.31 95 MET A C 1
ATOM 745 O O . MET A 1 95 ? 17.785 5.176 -23.733 1.00 97.31 95 MET A O 1
ATOM 749 N N . ARG A 1 96 ? 18.603 4.052 -25.503 1.00 97.25 96 ARG A N 1
ATOM 750 C CA . ARG A 1 96 ? 17.930 2.789 -25.172 1.00 97.25 96 ARG A CA 1
ATOM 751 C C . ARG A 1 96 ? 18.376 2.268 -23.808 1.00 97.25 96 ARG A C 1
ATOM 753 O O . ARG A 1 96 ? 17.540 1.854 -23.011 1.00 97.25 96 ARG A O 1
ATOM 760 N N . ARG A 1 97 ? 19.683 2.277 -23.535 1.00 98.12 97 ARG A N 1
ATOM 761 C CA . ARG A 1 97 ? 20.250 1.807 -22.265 1.00 98.12 97 ARG A CA 1
ATOM 762 C C . ARG A 1 97 ? 19.729 2.625 -21.087 1.00 98.12 97 ARG A C 1
ATOM 764 O O . ARG A 1 97 ? 19.289 2.028 -20.111 1.00 98.12 97 ARG A O 1
ATOM 771 N N . ILE A 1 98 ? 19.735 3.952 -21.208 1.00 97.75 98 ILE A N 1
ATOM 772 C CA . ILE A 1 98 ? 19.235 4.865 -20.174 1.00 97.75 98 ILE A CA 1
ATOM 773 C C . ILE A 1 98 ? 17.745 4.621 -19.932 1.00 97.75 98 ILE A C 1
ATOM 775 O O . ILE A 1 98 ? 17.337 4.450 -18.790 1.00 97.75 98 ILE A O 1
ATOM 779 N N . ALA A 1 99 ? 16.937 4.519 -20.991 1.00 97.75 99 ALA A N 1
ATOM 780 C CA . ALA A 1 99 ? 15.501 4.284 -20.856 1.00 97.75 99 ALA A CA 1
ATOM 781 C C . ALA A 1 99 ? 15.190 2.977 -20.106 1.00 97.75 99 ALA A C 1
ATOM 783 O O . ALA A 1 99 ? 14.346 2.964 -19.215 1.00 97.75 99 ALA A O 1
ATOM 784 N N . VAL A 1 100 ? 15.903 1.892 -20.423 1.00 98.19 100 VAL A N 1
ATOM 785 C CA . VAL A 1 100 ? 15.739 0.605 -19.726 1.00 98.19 100 VAL A CA 1
ATOM 786 C C . VAL A 1 100 ? 16.191 0.698 -18.267 1.00 98.19 100 VAL A C 1
ATOM 788 O O . VAL A 1 100 ? 15.525 0.163 -17.387 1.00 98.19 100 VAL A O 1
ATOM 791 N N . GLN A 1 101 ? 17.304 1.379 -17.988 1.00 98.31 101 GLN A N 1
ATOM 792 C CA . GLN A 1 101 ? 17.778 1.574 -16.614 1.00 98.31 101 GLN A CA 1
ATOM 793 C C . GLN A 1 101 ? 16.783 2.378 -15.775 1.00 98.31 101 GLN A C 1
ATOM 795 O O . GLN A 1 101 ? 16.502 1.994 -14.641 1.00 98.31 101 GLN A O 1
ATOM 800 N N . GLU A 1 102 ? 16.225 3.446 -16.340 1.00 98.31 102 GLU A N 1
ATOM 801 C CA . GLU A 1 102 ? 15.211 4.270 -15.684 1.00 98.31 102 GLU A CA 1
ATOM 802 C C . GLU A 1 102 ? 13.911 3.503 -15.449 1.00 98.31 102 GLU A C 1
ATOM 804 O O . GLU A 1 102 ? 13.330 3.602 -14.370 1.00 98.31 102 GLU A O 1
ATOM 809 N N . MET A 1 103 ? 13.478 2.690 -16.413 1.00 98.44 103 MET A N 1
ATOM 810 C CA . MET A 1 103 ? 12.319 1.813 -16.242 1.00 98.44 103 MET A CA 1
ATOM 811 C C . MET A 1 103 ? 12.551 0.821 -15.096 1.00 98.44 103 MET A C 1
ATOM 813 O O . MET A 1 103 ? 11.781 0.806 -14.147 1.00 98.44 103 MET A O 1
ATOM 817 N N . ASN A 1 104 ? 13.684 0.115 -15.087 1.00 98.38 104 ASN A N 1
ATOM 818 C CA . ASN A 1 104 ? 14.014 -0.830 -14.016 1.00 98.38 104 ASN A CA 1
ATOM 819 C C . ASN A 1 104 ? 14.175 -0.150 -12.644 1.00 98.38 104 ASN A C 1
ATOM 821 O O . ASN A 1 104 ? 13.945 -0.766 -11.604 1.00 98.38 104 ASN A O 1
ATOM 825 N N . ARG A 1 105 ? 14.630 1.111 -12.609 1.00 98.56 105 ARG A N 1
ATOM 826 C CA . ARG A 1 105 ? 14.672 1.907 -11.376 1.00 98.56 105 ARG A CA 1
ATOM 827 C C . ARG A 1 105 ? 13.255 2.163 -10.867 1.00 98.56 105 ARG A C 1
ATOM 829 O O . ARG A 1 105 ? 13.024 1.978 -9.677 1.00 98.56 105 ARG A O 1
ATOM 836 N N . LYS A 1 106 ? 12.348 2.579 -11.753 1.00 98.75 106 LYS A N 1
ATOM 837 C CA . LYS A 1 106 ? 10.943 2.834 -11.420 1.00 98.75 106 LYS A CA 1
ATOM 838 C C . LYS A 1 106 ? 10.207 1.569 -11.007 1.00 98.75 106 LYS A C 1
ATOM 840 O O . LYS A 1 106 ? 9.462 1.636 -10.044 1.00 98.75 106 LYS A O 1
ATOM 845 N N . ASP A 1 107 ? 10.460 0.437 -11.653 1.00 98.56 107 ASP A N 1
ATOM 846 C CA . ASP A 1 107 ? 9.825 -0.834 -11.287 1.00 98.56 107 ASP A CA 1
ATOM 847 C C . ASP A 1 107 ? 10.143 -1.204 -9.832 1.00 98.56 107 ASP A C 1
ATOM 849 O O . ASP A 1 107 ? 9.237 -1.477 -9.056 1.00 98.56 107 ASP A O 1
ATOM 853 N N . ARG A 1 108 ? 11.406 -1.059 -9.402 1.00 98.44 108 ARG A N 1
ATOM 854 C CA . ARG A 1 108 ? 11.779 -1.270 -7.990 1.00 98.44 108 ARG A CA 1
ATOM 855 C C . ARG A 1 108 ? 11.112 -0.290 -7.025 1.00 98.44 108 ARG A C 1
ATOM 857 O O . ARG A 1 108 ? 10.827 -0.647 -5.889 1.00 98.44 108 ARG A O 1
ATOM 864 N N . GLU A 1 109 ? 10.930 0.957 -7.448 1.00 98.50 109 GLU A N 1
ATOM 865 C CA . GLU A 1 109 ? 10.248 1.976 -6.646 1.00 98.50 109 GLU A CA 1
ATOM 866 C C . GLU A 1 109 ? 8.755 1.645 -6.503 1.00 98.50 109 GLU A C 1
ATOM 868 O O . GLU A 1 109 ? 8.217 1.711 -5.402 1.00 98.50 109 GLU A O 1
ATOM 873 N N . ILE A 1 110 ? 8.113 1.202 -7.587 1.00 98.62 110 ILE A N 1
ATOM 874 C CA . ILE A 1 110 ? 6.722 0.735 -7.599 1.00 98.62 110 ILE A CA 1
ATOM 875 C C . ILE A 1 110 ? 6.558 -0.497 -6.707 1.00 98.62 110 ILE A C 1
ATOM 877 O O . ILE A 1 110 ? 5.628 -0.533 -5.906 1.00 98.62 110 ILE A O 1
ATOM 881 N N . ASP A 1 111 ? 7.462 -1.473 -6.796 1.00 98.62 111 ASP A N 1
ATOM 882 C CA . ASP A 1 111 ? 7.424 -2.670 -5.951 1.00 98.62 111 ASP A CA 1
ATOM 883 C C . ASP A 1 111 ? 7.489 -2.305 -4.460 1.00 98.62 111 ASP A C 1
ATOM 885 O O . ASP A 1 111 ? 6.707 -2.819 -3.661 1.00 98.62 111 ASP A O 1
ATOM 889 N N . GLY A 1 112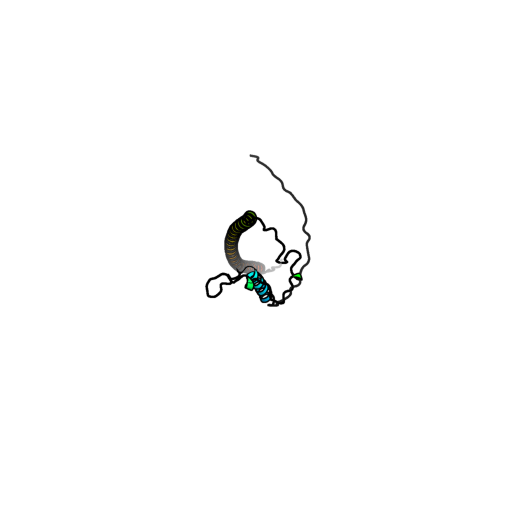 ? 8.366 -1.364 -4.088 1.00 98.62 112 GLY A N 1
ATOM 890 C CA . GLY A 1 112 ? 8.460 -0.866 -2.714 1.00 98.62 112 GLY A CA 1
ATOM 891 C C . GLY A 1 112 ? 7.199 -0.132 -2.248 1.00 98.62 112 GLY A C 1
ATOM 892 O O . GLY A 1 112 ? 6.730 -0.364 -1.136 1.00 98.62 112 GLY A O 1
ATOM 893 N N . LEU A 1 113 ? 6.613 0.718 -3.099 1.00 98.75 113 LEU A N 1
ATOM 894 C CA . LEU A 1 113 ? 5.350 1.400 -2.788 1.00 98.75 113 LEU A CA 1
ATOM 895 C C . LEU A 1 113 ? 4.188 0.413 -2.625 1.00 98.75 113 LEU A C 1
ATOM 897 O O . LEU A 1 113 ? 3.370 0.580 -1.725 1.00 98.75 113 LEU A O 1
ATOM 901 N N . ASN A 1 114 ? 4.124 -0.624 -3.460 1.00 98.62 114 ASN A N 1
ATOM 902 C CA . ASN A 1 114 ? 3.099 -1.661 -3.357 1.00 98.62 114 ASN A CA 1
ATOM 903 C C . ASN A 1 114 ? 3.236 -2.465 -2.062 1.00 98.62 114 ASN A C 1
ATOM 905 O O . ASN A 1 114 ? 2.228 -2.767 -1.431 1.00 98.62 114 ASN A O 1
ATOM 909 N N . GLN A 1 115 ? 4.466 -2.781 -1.648 1.00 98.38 115 GLN A N 1
ATOM 910 C CA . GLN A 1 115 ? 4.699 -3.438 -0.365 1.00 98.38 115 GLN A CA 1
ATOM 911 C C . GLN A 1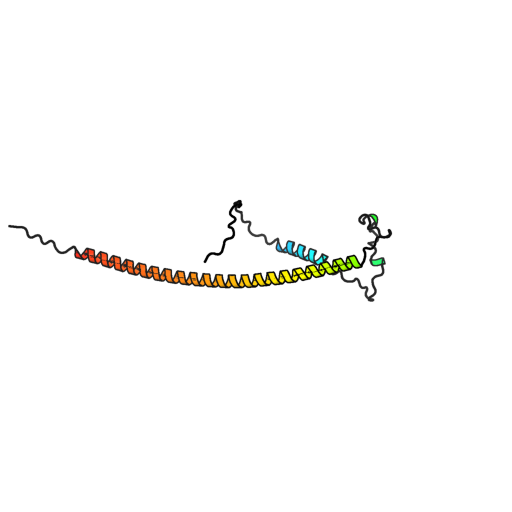 115 ? 4.198 -2.573 0.799 1.00 98.38 115 GLN A C 1
ATOM 913 O O . GLN A 1 115 ? 3.475 -3.076 1.654 1.00 98.38 115 GLN A O 1
ATOM 918 N N . GLN A 1 116 ? 4.525 -1.277 0.805 1.00 98.69 116 GLN A N 1
ATOM 919 C CA . GLN A 1 116 ? 4.043 -0.364 1.846 1.00 98.69 116 GLN A CA 1
ATOM 920 C C . GLN A 1 116 ? 2.512 -0.292 1.872 1.00 98.69 116 GLN A C 1
ATOM 922 O O . GLN A 1 116 ? 1.911 -0.324 2.940 1.00 98.69 116 GLN A O 1
ATOM 927 N N . LEU A 1 117 ? 1.874 -0.231 0.700 1.00 98.69 117 LEU A N 1
ATOM 928 C CA . LEU A 1 117 ? 0.417 -0.194 0.596 1.00 98.69 117 LEU A CA 1
ATOM 929 C C . LEU A 1 117 ? -0.236 -1.455 1.179 1.00 98.69 117 LEU A C 1
ATOM 931 O O . LEU A 1 117 ? -1.267 -1.357 1.840 1.00 98.69 117 LEU A O 1
ATOM 935 N N . GLU A 1 118 ? 0.357 -2.625 0.944 1.00 98.56 118 GLU A N 1
ATOM 936 C CA . GLU A 1 118 ? -0.117 -3.895 1.498 1.00 98.56 118 GLU A CA 1
ATOM 937 C C . GLU A 1 118 ? 0.028 -3.929 3.030 1.00 98.56 118 GLU A C 1
ATOM 939 O O . GLU A 1 118 ? -0.909 -4.305 3.733 1.00 98.56 118 GLU A O 1
ATOM 944 N N . GLU A 1 119 ? 1.165 -3.475 3.564 1.00 98.44 119 GLU A N 1
ATOM 945 C CA . GLU A 1 119 ? 1.391 -3.369 5.013 1.00 98.44 119 GLU A CA 1
ATOM 946 C C . GLU A 1 119 ? 0.392 -2.402 5.676 1.00 98.44 119 GLU A C 1
ATOM 948 O O . GLU A 1 119 ? -0.206 -2.719 6.711 1.00 98.44 119 GLU A O 1
ATOM 953 N N . ASP A 1 120 ? 0.148 -1.249 5.050 1.00 98.50 120 ASP A N 1
ATOM 954 C CA . ASP A 1 120 ? -0.820 -0.261 5.522 1.00 98.50 120 ASP A CA 1
ATOM 955 C C . ASP A 1 120 ? -2.255 -0.815 5.479 1.00 98.50 120 ASP A C 1
ATOM 957 O O . ASP A 1 120 ? -3.027 -0.615 6.421 1.00 98.50 120 ASP A O 1
ATOM 961 N N . ALA A 1 121 ? -2.617 -1.552 4.423 1.00 98.50 121 ALA A N 1
ATOM 962 C CA . ALA A 1 121 ? -3.928 -2.184 4.292 1.00 98.50 121 ALA A CA 1
ATOM 963 C C . ALA A 1 121 ? -4.177 -3.221 5.399 1.00 98.50 121 ALA A C 1
ATOM 965 O O . ALA A 1 121 ? -5.237 -3.205 6.029 1.00 98.50 121 ALA A O 1
ATOM 966 N N . GLN A 1 122 ? -3.184 -4.063 5.696 1.00 98.62 122 GLN A N 1
ATOM 967 C CA . GLN A 1 122 ? -3.260 -5.046 6.783 1.00 98.62 122 GLN A CA 1
ATOM 968 C C . GLN A 1 122 ? -3.398 -4.374 8.156 1.00 98.62 122 GLN A C 1
ATOM 970 O O . GLN A 1 122 ? -4.194 -4.804 8.995 1.00 98.62 122 GLN A O 1
ATOM 975 N N . CYS A 1 123 ? -2.660 -3.285 8.388 1.00 98.50 123 CYS A N 1
ATOM 976 C CA . CYS A 1 123 ? -2.775 -2.498 9.614 1.00 98.50 123 CYS A CA 1
ATOM 977 C C . CYS A 1 123 ? -4.185 -1.902 9.776 1.00 98.50 123 CYS A C 1
ATOM 979 O O . CYS A 1 123 ? -4.791 -1.999 10.849 1.00 98.50 123 CYS A O 1
ATOM 981 N N . LEU A 1 124 ? -4.738 -1.330 8.702 1.00 98.62 124 LEU A N 1
ATOM 982 C CA . LEU A 1 124 ? -6.090 -0.774 8.697 1.00 98.62 124 LEU A CA 1
ATOM 983 C C . LEU A 1 124 ? -7.160 -1.840 8.952 1.00 98.62 124 LEU A C 1
ATOM 985 O O . LEU A 1 124 ? -8.079 -1.586 9.732 1.00 98.62 124 LEU A O 1
ATOM 989 N N . GLU A 1 125 ? -7.041 -3.026 8.353 1.00 98.25 125 GLU A N 1
ATOM 990 C CA . GLU A 1 125 ? -7.954 -4.147 8.603 1.00 98.25 125 GLU A CA 1
ATOM 991 C C . GLU A 1 125 ? -7.949 -4.542 10.086 1.00 98.25 125 GLU A C 1
ATOM 993 O O . GLU A 1 125 ? -9.007 -4.649 10.717 1.00 98.25 125 GLU A O 1
ATOM 998 N N . HIS A 1 126 ? -6.759 -4.685 10.678 1.00 98.62 126 HIS A N 1
ATOM 999 C CA . HIS A 1 126 ? -6.626 -5.005 12.096 1.00 98.62 126 HIS A CA 1
ATOM 1000 C C . HIS A 1 126 ? -7.308 -3.956 12.987 1.00 98.62 126 HIS A C 1
ATOM 1002 O O . HIS A 1 126 ? -8.075 -4.304 13.891 1.00 98.62 126 HIS A O 1
ATOM 1008 N N . LEU A 1 127 ? -7.094 -2.669 12.698 1.00 98.69 127 LEU A N 1
ATOM 1009 C CA . LEU A 1 127 ? -7.718 -1.568 13.432 1.00 98.69 127 LEU A CA 1
ATOM 1010 C C . LEU A 1 127 ? -9.246 -1.561 13.294 1.00 98.69 127 LEU A C 1
ATOM 1012 O O . LEU A 1 127 ? -9.949 -1.294 14.270 1.00 98.69 127 LEU A O 1
ATOM 1016 N N . GLN A 1 128 ? -9.779 -1.869 12.109 1.00 98.56 128 GLN A N 1
ATOM 1017 C CA . GLN A 1 128 ? -11.224 -1.955 11.880 1.00 98.56 128 GLN A CA 1
ATOM 1018 C C . GLN A 1 128 ? -11.863 -3.081 12.700 1.00 98.56 128 GLN A C 1
ATOM 1020 O O . GLN A 1 128 ? -12.911 -2.872 13.320 1.00 98.56 128 GLN A O 1
ATOM 1025 N N . LEU A 1 129 ? -11.218 -4.249 12.761 1.00 98.50 129 LEU A N 1
ATOM 1026 C CA . LEU A 1 129 ? -11.667 -5.365 13.595 1.00 98.50 129 LEU A CA 1
ATOM 1027 C C . LEU A 1 129 ? -11.629 -5.006 15.083 1.00 98.50 129 LEU A C 1
ATOM 1029 O O . LEU A 1 129 ? -12.604 -5.248 15.799 1.00 98.50 129 LEU A O 1
ATOM 1033 N N . GLN A 1 130 ? -10.545 -4.382 15.544 1.00 98.56 130 GLN A N 1
ATOM 1034 C CA . GLN A 1 130 ? -10.419 -3.943 16.933 1.00 98.56 130 GLN A CA 1
ATOM 1035 C C . GLN A 1 130 ? -11.492 -2.907 17.296 1.00 98.56 130 GLN A C 1
ATOM 1037 O O . GLN A 1 130 ? -12.132 -3.011 18.343 1.00 98.56 130 GLN A O 1
ATOM 1042 N N . LEU A 1 131 ? -11.754 -1.939 16.412 1.00 98.62 131 LEU A N 1
ATOM 1043 C CA . LEU A 1 131 ? -12.808 -0.946 16.609 1.00 98.62 131 LEU A CA 1
ATOM 1044 C C . LEU A 1 131 ? -14.191 -1.600 16.720 1.00 98.62 131 LEU A C 1
ATOM 1046 O O . LEU A 1 131 ? -15.000 -1.195 17.557 1.00 98.62 131 LEU A O 1
ATOM 1050 N N . LEU A 1 132 ? -14.477 -2.604 15.887 1.00 98.50 132 LEU A N 1
ATOM 1051 C CA . LEU A 1 132 ? -15.738 -3.341 15.938 1.00 98.50 132 LEU A CA 1
ATOM 1052 C C . LEU A 1 132 ? -15.901 -4.082 17.274 1.00 98.50 132 LEU A C 1
ATOM 1054 O O . LEU A 1 132 ? -16.968 -4.013 17.887 1.00 98.50 132 LEU A O 1
ATOM 1058 N N . GLN A 1 133 ? -14.842 -4.742 17.745 1.00 98.44 133 GLN A N 1
ATOM 1059 C CA . GLN A 1 133 ? -14.834 -5.432 19.037 1.00 98.44 133 GLN A CA 1
ATOM 1060 C C . GLN A 1 133 ? -15.076 -4.462 20.199 1.00 98.44 133 GLN A C 1
ATOM 1062 O O . GLN A 1 133 ? -15.931 -4.721 21.046 1.00 98.44 133 GLN A O 1
ATOM 1067 N N . GLU A 1 134 ? -14.396 -3.313 20.209 1.00 98.38 134 GLU A N 1
ATOM 1068 C CA . GLU A 1 134 ? -14.583 -2.288 21.241 1.00 98.38 134 GLU A CA 1
ATOM 1069 C C . GLU A 1 134 ? -15.994 -1.685 21.213 1.00 98.38 134 GLU A C 1
ATOM 1071 O O . GLU A 1 134 ? -16.600 -1.481 22.265 1.00 98.38 134 GLU A O 1
ATOM 1076 N N . ARG A 1 135 ? -16.581 -1.470 20.028 1.00 98.50 135 ARG A N 1
ATOM 1077 C CA . ARG A 1 135 ? -17.986 -1.039 19.910 1.00 98.50 135 ARG A CA 1
ATOM 1078 C C . ARG A 1 135 ? -18.953 -2.071 20.485 1.00 98.50 135 ARG A C 1
ATOM 1080 O O . ARG A 1 135 ? -19.868 -1.691 21.211 1.00 98.50 135 ARG A O 1
ATOM 1087 N N . SER A 1 136 ? -18.742 -3.354 20.193 1.00 98.38 136 SER A N 1
ATOM 1088 C CA . SER A 1 136 ? -19.564 -4.438 20.745 1.00 98.38 136 SER A CA 1
ATOM 1089 C C . SER A 1 136 ? -19.464 -4.488 22.269 1.00 98.38 136 SER A C 1
ATOM 1091 O O . SER A 1 136 ? -20.481 -4.534 22.957 1.00 98.38 136 SER A O 1
ATOM 1093 N N . LYS A 1 137 ? -18.241 -4.418 22.803 1.00 98.62 137 LYS A N 1
ATOM 1094 C CA . LYS A 1 137 ? -17.982 -4.408 24.246 1.00 98.62 137 LYS A CA 1
ATOM 1095 C C . LYS A 1 137 ? -18.612 -3.197 24.930 1.00 98.62 137 LYS A C 1
ATOM 1097 O O . LYS A 1 137 ? -19.208 -3.329 25.993 1.00 98.62 137 LYS A O 1
ATOM 1102 N N . ARG A 1 138 ? -18.524 -2.018 24.312 1.00 98.56 138 ARG A N 1
ATOM 1103 C CA . ARG A 1 138 ? -19.164 -0.806 24.824 1.00 98.56 138 ARG A CA 1
ATOM 1104 C C . ARG A 1 138 ? -20.686 -0.949 24.878 1.00 98.56 138 ARG A C 1
ATOM 1106 O O . ARG A 1 138 ? -21.275 -0.598 25.892 1.00 98.56 138 ARG A O 1
ATOM 1113 N N . ALA A 1 139 ? -21.306 -1.497 23.834 1.00 98.44 139 ALA A N 1
ATOM 1114 C CA . ALA A 1 139 ? -22.751 -1.721 23.802 1.00 98.44 139 ALA A CA 1
ATOM 1115 C C . ALA A 1 139 ? -23.218 -2.729 24.871 1.00 98.44 139 ALA A C 1
ATOM 1117 O O . ALA A 1 139 ? -24.295 -2.569 25.443 1.00 98.44 139 ALA A O 1
ATOM 1118 N N . GLU A 1 140 ? -22.411 -3.754 25.159 1.00 98.38 140 GLU A N 1
ATOM 1119 C CA . GLU A 1 140 ? -22.649 -4.698 26.259 1.00 98.38 140 GLU A CA 1
ATOM 1120 C C . GLU A 1 140 ? -22.676 -3.979 27.612 1.00 98.38 140 GLU A C 1
ATOM 1122 O O . GLU A 1 140 ? -23.669 -4.050 28.335 1.00 98.38 140 GLU A O 1
ATOM 1127 N N . VAL A 1 141 ? -21.623 -3.211 27.901 1.00 98.50 141 VAL A N 1
ATOM 1128 C CA . VAL A 1 141 ? -21.487 -2.457 29.153 1.00 98.50 141 VAL A CA 1
ATOM 1129 C C . VAL A 1 141 ? -22.588 -1.404 29.300 1.00 98.50 141 VAL A C 1
ATOM 1131 O O . VAL A 1 141 ? -23.119 -1.227 30.391 1.00 98.50 141 VAL A O 1
ATOM 1134 N N . GLU A 1 142 ? -22.968 -0.708 28.225 1.00 98.25 142 GLU A N 1
ATOM 1135 C CA . GLU A 1 142 ? -24.062 0.275 28.256 1.00 98.25 142 GLU A CA 1
ATOM 1136 C C . GLU A 1 142 ? -25.407 -0.380 28.609 1.00 98.25 142 GLU A C 1
ATOM 1138 O O . GLU A 1 142 ? -26.177 0.184 29.387 1.00 98.25 142 GLU A O 1
ATOM 1143 N N . ARG A 1 143 ? -25.667 -1.596 28.115 1.00 98.38 143 ARG A N 1
ATOM 1144 C CA . ARG A 1 143 ? -26.873 -2.365 28.452 1.00 98.38 143 ARG A CA 1
ATOM 1145 C C . ARG A 1 143 ? -26.875 -2.821 29.909 1.00 98.38 143 ARG A C 1
ATOM 1147 O O . ARG A 1 143 ? -27.890 -2.681 30.585 1.00 98.38 143 ARG A O 1
ATOM 1154 N N . GLU A 1 144 ? -25.755 -3.359 30.391 1.00 98.19 144 GLU A N 1
ATOM 1155 C CA . GLU A 1 144 ? -25.600 -3.750 31.798 1.00 98.19 144 GLU A CA 1
ATOM 1156 C C . GLU A 1 144 ? -25.779 -2.546 32.728 1.00 98.19 144 GLU A C 1
ATOM 1158 O O . GLU A 1 144 ? -26.495 -2.630 33.724 1.00 98.19 144 GLU A O 1
ATOM 1163 N N . ASN A 1 145 ? -25.191 -1.403 32.370 1.00 97.94 145 ASN A N 1
ATOM 1164 C CA . ASN A 1 145 ? -25.328 -0.168 33.130 1.00 97.94 145 ASN A CA 1
ATOM 1165 C C . ASN A 1 145 ? -26.785 0.314 33.149 1.00 97.94 145 ASN A C 1
ATOM 1167 O O . ASN A 1 145 ? -27.288 0.638 34.217 1.00 97.94 145 ASN A O 1
ATOM 1171 N N . ALA A 1 146 ? -27.497 0.281 32.018 1.00 98.38 146 ALA A N 1
ATOM 1172 C CA . ALA A 1 146 ? -28.918 0.631 31.973 1.00 98.38 146 ALA A CA 1
ATOM 1173 C C . ALA A 1 146 ? -29.761 -0.237 32.924 1.00 98.38 146 ALA A C 1
ATOM 1175 O O . ALA A 1 146 ? -30.545 0.295 33.703 1.00 98.38 146 ALA A O 1
ATOM 1176 N N . VAL A 1 147 ? -29.535 -1.556 32.946 1.00 98.12 147 VAL A N 1
ATOM 1177 C CA . VAL A 1 147 ? -30.231 -2.463 33.875 1.00 98.12 147 VAL A CA 1
ATOM 1178 C C . VAL A 1 147 ? -29.915 -2.130 35.335 1.00 98.12 147 VAL A C 1
ATOM 1180 O O . VAL A 1 147 ? -30.814 -2.127 36.173 1.00 98.12 147 VAL A O 1
ATOM 1183 N N . LEU A 1 148 ? -28.652 -1.841 35.660 1.00 98.25 148 LEU A N 1
ATOM 1184 C CA . LEU A 1 148 ? -28.265 -1.441 37.016 1.00 98.25 148 LEU A CA 1
ATOM 1185 C C . LEU A 1 148 ? -28.896 -0.101 37.418 1.00 98.25 148 LEU A C 1
ATOM 1187 O O . LEU A 1 148 ? -29.352 0.034 38.551 1.00 98.25 148 LEU A O 1
ATOM 1191 N N . GLN A 1 149 ? -28.960 0.870 36.504 1.00 97.94 149 GLN A N 1
ATOM 1192 C CA . GLN A 1 149 ? -29.643 2.146 36.735 1.00 97.94 149 GLN A CA 1
ATOM 1193 C C . GLN A 1 149 ? -31.137 1.929 36.993 1.00 97.94 149 GLN A C 1
ATOM 1195 O O . GLN A 1 149 ? -31.650 2.446 37.981 1.00 97.94 149 GLN A O 1
ATOM 1200 N N . ASP A 1 150 ? -31.811 1.098 36.193 1.00 97.94 150 ASP A N 1
ATOM 1201 C CA . ASP A 1 150 ? -33.227 0.760 36.391 1.00 97.94 150 ASP A CA 1
ATOM 1202 C C . ASP A 1 150 ? -33.468 0.101 37.760 1.00 97.94 150 ASP A C 1
ATOM 1204 O O . ASP A 1 150 ? -34.420 0.442 38.468 1.00 97.94 150 ASP A O 1
ATOM 1208 N N . GLN A 1 151 ? -32.581 -0.812 38.174 1.00 97.62 151 GLN A N 1
ATOM 1209 C CA . GLN A 1 151 ? -32.631 -1.438 39.499 1.00 97.62 151 GLN A CA 1
ATOM 1210 C C . GLN A 1 151 ? -32.441 -0.415 40.628 1.00 97.62 151 GLN A C 1
ATOM 1212 O O . GLN A 1 151 ? -33.180 -0.449 41.613 1.00 97.62 151 GLN A O 1
ATOM 1217 N N . ILE A 1 152 ? -31.488 0.512 40.488 1.00 97.25 152 ILE A N 1
ATOM 1218 C CA . ILE A 1 152 ? -31.268 1.598 41.453 1.00 97.25 152 ILE A CA 1
ATOM 1219 C C . ILE A 1 152 ? -32.504 2.497 41.530 1.00 97.25 152 ILE A C 1
ATOM 1221 O O . ILE A 1 152 ? -32.962 2.797 42.630 1.00 97.25 152 ILE A O 1
ATOM 1225 N N . SER A 1 153 ? -33.075 2.897 40.393 1.00 97.38 153 SER A N 1
ATOM 1226 C CA . SER A 1 153 ? -34.287 3.717 40.348 1.00 97.38 153 SER A CA 1
ATOM 1227 C C . SER A 1 153 ? -35.469 3.025 41.023 1.00 97.38 153 SER A C 1
ATOM 1229 O O . SER A 1 153 ? -36.180 3.655 41.802 1.00 97.38 153 SER A O 1
ATOM 1231 N N . MET A 1 154 ? -35.653 1.722 40.796 1.00 96.31 154 MET A N 1
ATOM 1232 C CA . MET A 1 154 ? -36.696 0.943 41.466 1.00 96.31 154 MET A CA 1
ATOM 1233 C C . MET A 1 154 ? -36.506 0.923 42.989 1.00 96.31 154 MET A C 1
ATOM 1235 O O . MET A 1 154 ? -37.464 1.146 43.726 1.00 96.31 154 MET A O 1
ATOM 1239 N N . LEU A 1 155 ? -35.278 0.695 43.466 1.00 96.00 155 LEU A N 1
ATOM 1240 C CA . LEU A 1 155 ? -34.958 0.710 44.898 1.00 96.00 155 LEU A CA 1
ATOM 1241 C C . LEU A 1 155 ? -35.162 2.095 45.522 1.00 96.00 155 LEU A C 1
ATOM 1243 O O . LEU A 1 155 ? -35.730 2.187 46.606 1.00 96.00 155 LEU A O 1
ATOM 1247 N N . MET A 1 156 ? -34.742 3.161 44.839 1.00 94.62 156 MET A N 1
ATOM 1248 C CA . MET A 1 156 ? -34.939 4.539 45.299 1.00 94.62 156 MET A CA 1
ATOM 1249 C C . MET A 1 156 ? -36.422 4.891 45.434 1.00 94.62 156 MET A C 1
ATOM 1251 O O . MET A 1 156 ? -36.810 5.486 46.437 1.00 94.62 156 MET A O 1
ATOM 1255 N N . ASN A 1 157 ? -37.255 4.474 44.476 1.00 94.50 157 ASN A N 1
ATOM 1256 C CA . ASN A 1 157 ? -38.702 4.673 44.558 1.00 94.50 157 ASN A CA 1
ATOM 1257 C C . ASN A 1 157 ? -39.305 3.904 45.742 1.00 94.50 157 ASN A C 1
ATOM 1259 O O . ASN A 1 157 ? -40.027 4.491 46.535 1.00 94.50 157 ASN A O 1
ATOM 1263 N N . MET A 1 158 ? -38.944 2.628 45.928 1.00 93.06 158 MET A N 1
ATOM 1264 C CA . MET A 1 158 ? -39.440 1.838 47.065 1.00 93.06 158 MET A CA 1
ATOM 1265 C C . MET A 1 158 ? -39.028 2.423 48.420 1.00 93.06 158 MET A C 1
ATOM 1267 O O . MET A 1 158 ? -39.807 2.363 49.367 1.00 93.06 158 MET A O 1
ATOM 1271 N N . LEU A 1 159 ? -37.816 2.979 48.532 1.00 92.06 159 LEU A N 1
ATOM 1272 C CA . LEU A 1 159 ? -37.379 3.670 49.746 1.00 92.06 159 LEU A CA 1
ATOM 1273 C C . LEU A 1 159 ? -38.221 4.922 50.002 1.00 92.06 159 LEU A C 1
ATOM 1275 O O . LEU A 1 159 ? -38.711 5.082 51.114 1.00 92.06 159 LEU A O 1
ATOM 1279 N N . HIS A 1 160 ? -38.435 5.756 48.981 1.00 87.94 160 HIS A N 1
ATOM 1280 C CA . HIS A 1 160 ? -39.245 6.970 49.094 1.00 87.94 160 HIS A CA 1
ATOM 1281 C C . HIS A 1 160 ? -40.709 6.670 49.454 1.00 87.94 160 HIS A C 1
ATOM 1283 O O . HIS A 1 160 ? -41.263 7.287 50.364 1.00 87.94 160 HIS A O 1
ATOM 1289 N N . ASP A 1 161 ? -41.314 5.675 48.800 1.00 83.38 161 ASP A N 1
ATOM 1290 C CA . ASP A 1 161 ? -42.687 5.242 49.067 1.00 83.38 161 ASP A CA 1
ATOM 1291 C C . ASP A 1 161 ? -42.835 4.720 50.509 1.00 83.38 161 ASP A C 1
ATOM 1293 O O . ASP A 1 161 ? -43.810 5.032 51.194 1.00 83.38 161 ASP A O 1
ATOM 1297 N N . ASN A 1 162 ? -41.846 3.974 51.012 1.00 76.50 162 ASN A N 1
ATOM 1298 C CA . ASN A 1 162 ? -41.861 3.434 52.373 1.00 76.50 162 ASN A CA 1
ATOM 1299 C C . ASN A 1 162 ? -41.587 4.508 53.447 1.00 76.50 162 ASN A C 1
ATOM 1301 O O . ASN A 1 162 ? -42.094 4.398 54.561 1.00 76.50 162 ASN A O 1
ATOM 1305 N N . GLU A 1 163 ? -40.826 5.557 53.119 1.00 71.12 163 GLU A N 1
ATOM 1306 C CA . GLU A 1 163 ? -40.637 6.740 53.973 1.00 71.12 163 GLU A CA 1
ATOM 1307 C C . GLU A 1 163 ? -41.933 7.567 54.069 1.00 71.12 163 GLU A C 1
ATOM 1309 O O . GLU A 1 163 ? -42.302 8.005 55.156 1.00 71.12 163 GLU A O 1
ATOM 1314 N N . SER A 1 164 ? -42.685 7.686 52.966 1.00 59.47 164 SER A N 1
ATOM 1315 C CA . SER A 1 164 ? -43.979 8.387 52.931 1.00 59.47 164 SER A CA 1
ATOM 1316 C C . SER A 1 164 ? -45.097 7.683 53.719 1.00 59.47 164 SER A C 1
ATOM 1318 O O . SER A 1 164 ? -45.986 8.338 54.252 1.00 59.47 164 SER A O 1
ATOM 1320 N N . MET A 1 165 ? -45.034 6.354 53.859 1.00 58.34 165 MET A N 1
ATOM 1321 C CA . MET A 1 165 ? -45.974 5.566 54.673 1.00 58.34 165 MET A CA 1
ATOM 1322 C C . MET A 1 165 ? -45.652 5.574 56.178 1.00 58.34 165 MET A C 1
ATOM 1324 O O . MET A 1 165 ? -46.464 5.115 56.979 1.00 58.34 165 MET A O 1
ATOM 1328 N N . GLY A 1 166 ? -44.479 6.075 56.582 1.00 56.09 166 GLY A N 1
ATOM 1329 C CA . GLY A 1 166 ? -44.057 6.148 57.984 1.00 56.09 166 GLY A CA 1
ATOM 1330 C C . GLY A 1 166 ? -44.545 7.386 58.746 1.00 56.09 166 GLY A C 1
ATOM 1331 O O . GLY A 1 166 ? -44.372 7.435 59.963 1.00 56.09 166 GLY A O 1
ATOM 1332 N N . GLU A 1 167 ? -45.143 8.371 58.062 1.00 51.66 167 GLU A N 1
ATOM 1333 C CA . GLU A 1 167 ? -45.547 9.666 58.641 1.00 51.66 167 GLU A CA 1
ATOM 1334 C C . GLU A 1 167 ? -47.071 9.819 58.859 1.00 51.66 167 GLU A C 1
ATOM 1336 O O . GLU A 1 167 ? -47.532 10.870 59.290 1.00 51.66 167 GLU A O 1
ATOM 1341 N N . GLU A 1 168 ? -47.868 8.764 58.647 1.00 51.28 168 GLU A N 1
ATOM 1342 C CA . GLU A 1 168 ? -49.278 8.696 59.076 1.00 51.28 168 GLU A CA 1
ATOM 1343 C C . GLU A 1 168 ? -49.431 7.737 60.275 1.00 51.28 168 GLU A C 1
ATOM 1345 O O . GLU A 1 168 ? -50.070 6.687 60.214 1.00 51.28 168 GLU A O 1
ATOM 1350 N N . GLY A 1 169 ? -48.803 8.091 61.401 1.00 46.62 169 GLY A N 1
ATOM 1351 C CA . GLY A 1 169 ? -49.200 7.592 62.723 1.00 46.62 169 GLY A CA 1
ATOM 1352 C C . GLY A 1 169 ? -50.372 8.430 63.255 1.00 46.62 169 GLY A C 1
ATOM 1353 O O . GLY A 1 169 ? -50.382 9.637 63.018 1.00 46.62 169 GLY A O 1
ATOM 1354 N N . PRO A 1 170 ? -51.371 7.841 63.940 1.00 45.38 170 PRO A N 1
ATOM 1355 C CA . PRO A 1 170 ? -52.604 8.537 64.282 1.00 45.38 170 PRO A CA 1
ATOM 1356 C C . PRO A 1 170 ? -52.326 9.702 65.235 1.00 45.38 170 PRO A C 1
ATOM 1358 O O . PRO A 1 170 ? -51.875 9.508 66.364 1.00 45.38 170 PRO A O 1
ATOM 1361 N N . ASP A 1 171 ? -52.645 10.903 64.762 1.00 51.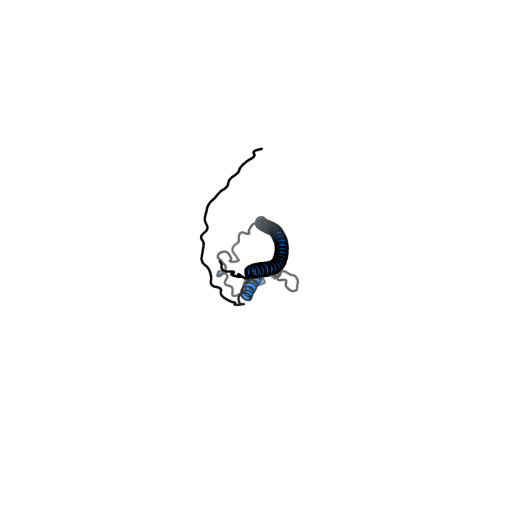47 171 ASP A N 1
ATOM 1362 C CA . ASP A 1 171 ? -52.908 12.088 65.569 1.00 51.47 171 ASP A CA 1
ATOM 1363 C C . ASP A 1 171 ? -54.166 11.815 66.414 1.00 51.47 171 ASP A C 1
ATOM 1365 O O . ASP A 1 171 ? -55.290 12.162 66.049 1.00 51.47 171 ASP A O 1
ATOM 1369 N N . GLU A 1 172 ? -54.002 11.084 67.521 1.00 49.09 172 GLU A N 1
ATOM 1370 C CA . GLU A 1 172 ? -55.002 11.074 68.584 1.00 49.09 172 GLU A CA 1
ATOM 1371 C C . GLU A 1 172 ? -54.892 12.393 69.342 1.00 49.09 172 GLU A C 1
ATOM 1373 O O . GLU A 1 172 ? -54.137 12.546 70.304 1.00 49.09 172 GLU A O 1
ATOM 1378 N N . GLY A 1 173 ? -55.700 13.351 68.894 1.00 54.78 173 GLY A N 1
ATOM 1379 C CA . GLY A 1 173 ? -56.113 14.466 69.720 1.00 54.78 173 GLY A CA 1
ATOM 1380 C C . GLY A 1 173 ? -56.729 13.948 71.019 1.00 54.78 173 GLY A C 1
ATOM 1381 O O . GLY A 1 173 ? -57.769 13.290 71.018 1.00 54.78 173 GLY A O 1
ATOM 1382 N N . SER A 1 174 ? -56.109 14.293 72.140 1.00 47.47 174 SER A N 1
ATOM 1383 C CA . SER A 1 174 ? -56.774 14.315 73.437 1.00 47.47 174 SER A CA 1
ATOM 1384 C C . SER A 1 174 ? -56.682 15.730 73.993 1.00 47.47 174 SER A C 1
ATOM 1386 O O . SER A 1 174 ? -55.646 16.147 74.511 1.00 47.47 174 SER A O 1
ATOM 1388 N N . ASP A 1 175 ? -57.790 16.437 73.791 1.00 60.34 175 ASP A N 1
ATOM 1389 C CA . ASP A 1 175 ? -58.172 17.725 74.360 1.00 60.34 175 ASP A CA 1
ATOM 1390 C C . ASP A 1 175 ? -58.044 17.742 75.899 1.00 60.34 175 ASP A C 1
ATOM 1392 O O . ASP A 1 175 ? -58.270 16.734 76.576 1.00 60.34 175 ASP A O 1
ATOM 1396 N N . GLU A 1 176 ? -57.712 18.925 76.418 1.00 43.78 176 GLU A N 1
ATOM 1397 C CA . GLU A 1 176 ? -57.683 19.353 77.831 1.00 43.78 176 GLU A CA 1
ATOM 1398 C C . GLU A 1 176 ? -59.037 19.130 78.557 1.00 43.78 176 GLU A C 1
ATOM 1400 O O . GLU A 1 176 ? -60.083 19.085 77.897 1.00 43.78 176 GLU A O 1
ATOM 1405 N N . PRO A 1 177 ? -59.075 18.997 79.907 1.00 58.50 177 PRO A N 1
ATOM 1406 C CA . PRO A 1 177 ? -58.795 20.120 80.825 1.00 58.50 177 PRO A CA 1
ATOM 1407 C C . PRO A 1 177 ? -57.973 19.806 82.094 1.00 58.50 177 PRO A C 1
ATOM 1409 O O . PRO A 1 177 ? -57.833 18.620 82.473 1.00 58.50 177 PRO A O 1
#

Secondary structure (DSSP, 8-state):
--------------------------TTHHHHHHHHHHHHHHHHS-------TTSPPPPGGGGSPPTT--GGGS-TT--TTS---PPPHHHHHHHHHHHHHHHHHHHHHHHHHHHHHHHHHHHHHHHHHHHHHHHHHHHHHHHHHHHHHHHHHHHHHHHHHHHHTTS----------

Sequence (177 aa):
MNIDKVTEDTADGTPNKQEEPLIEEKAQDSTESSMLSERRKALFEPLEPVMNINGRRPSAESLLPPPDFDSTNYPKGWLIGKKRKLVNVDVVESMRRIAVQEMNRKDREIDGLNQQLEEDAQCLEHLQLQLLQERSKRAEVERENAVLQDQISMLMNMLHDNESMGEEGPDEGSDEP

InterPro domains:
  IPR038864 Protein heading date repressor 1 [PTHR37205] (2-171)

Foldseek 3Di:
DDDDDDDDDDDDDDDDDDDDDDDDDDPPVVVVVVVVVVVVVVVVPPDPQPAPPVRDRPPCVVVDDPPPDDLVPPDVPPRPPPDDDDDDPVVVVVVVVVVVVVVVVVVVVVVVVVVVVVVVVVVVVVVVVVVVVVVVVVVVVVVVVVVVVVVVVVVVVVVVVVVVVVPPDDPPDDDDD

Organism: Quercus rubra (NCBI:txid3512)